Protein AF-A0A7J4UQH9-F1 (afdb_monomer)

Structure (mmCIF, N/CA/C/O backbone):
data_AF-A0A7J4UQH9-F1
#
_entry.id   AF-A0A7J4UQH9-F1
#
loop_
_atom_site.group_PDB
_atom_site.id
_atom_site.type_symbol
_atom_site.label_atom_id
_atom_site.label_alt_id
_atom_site.label_comp_id
_atom_site.label_asym_id
_atom_site.label_entity_id
_atom_site.label_seq_id
_atom_site.pdbx_PDB_ins_code
_atom_site.Cartn_x
_atom_site.Cartn_y
_atom_site.Cartn_z
_atom_site.occupancy
_atom_site.B_iso_or_equiv
_atom_site.auth_seq_id
_atom_site.auth_comp_id
_atom_site.auth_asym_id
_atom_site.auth_atom_id
_atom_site.pdbx_PDB_model_num
ATOM 1 N N . MET A 1 1 ? -22.138 -9.527 9.916 1.00 50.59 1 MET A N 1
ATOM 2 C CA . MET A 1 1 ? -21.261 -8.948 8.883 1.00 50.59 1 MET A CA 1
ATOM 3 C C . MET A 1 1 ? -22.116 -7.911 8.205 1.00 50.59 1 MET A C 1
ATOM 5 O O . MET A 1 1 ? -23.269 -8.243 7.940 1.00 50.59 1 MET A O 1
ATOM 9 N N . ASP A 1 2 ? -21.635 -6.679 8.068 1.00 55.44 2 ASP A N 1
ATOM 10 C CA . ASP A 1 2 ? -22.446 -5.662 7.405 1.00 55.44 2 ASP A CA 1
ATOM 11 C C . ASP A 1 2 ? -22.777 -6.094 5.963 1.00 55.44 2 ASP A C 1
ATOM 13 O O . ASP A 1 2 ? -22.012 -6.825 5.329 1.00 55.44 2 ASP A O 1
ATOM 17 N N . SER A 1 3 ? -23.942 -5.670 5.477 1.00 58.91 3 SER A N 1
ATOM 18 C CA . SER A 1 3 ? -24.471 -6.008 4.152 1.00 58.91 3 SER A CA 1
ATOM 19 C C . SER A 1 3 ? -23.557 -5.585 2.995 1.00 58.91 3 SER A C 1
ATOM 21 O O . SER A 1 3 ? -23.641 -6.176 1.922 1.00 58.91 3 SER A O 1
ATOM 23 N N . THR A 1 4 ? -22.648 -4.628 3.221 1.00 63.75 4 THR A N 1
ATOM 24 C CA . THR A 1 4 ? -21.636 -4.194 2.241 1.00 63.75 4 THR A CA 1
ATOM 25 C C . THR A 1 4 ? -20.365 -5.047 2.223 1.00 63.75 4 THR A C 1
ATOM 27 O O . THR A 1 4 ? -19.509 -4.848 1.369 1.00 63.75 4 THR A O 1
ATOM 30 N N . GLY A 1 5 ? -20.185 -5.974 3.172 1.00 63.34 5 GLY A N 1
ATOM 31 C CA . GLY A 1 5 ? -18.951 -6.762 3.286 1.00 63.34 5 GLY A CA 1
ATOM 32 C C . GLY A 1 5 ? -17.730 -5.969 3.776 1.00 63.34 5 GLY A C 1
ATOM 33 O O . GLY A 1 5 ? -16.635 -6.523 3.858 1.00 63.34 5 GLY A O 1
ATOM 34 N N . SER A 1 6 ? -17.896 -4.694 4.149 1.00 67.88 6 SER A N 1
ATOM 35 C CA . SER A 1 6 ? -16.808 -3.853 4.653 1.00 67.88 6 SER A CA 1
ATOM 36 C C . SER A 1 6 ? -16.345 -4.288 6.050 1.00 67.88 6 SER A C 1
ATOM 38 O O . SER A 1 6 ? -17.115 -4.305 7.022 1.00 67.88 6 SER A O 1
ATOM 40 N N . LEU A 1 7 ? -15.051 -4.613 6.162 1.00 73.50 7 LEU A N 1
ATOM 41 C CA . LEU A 1 7 ? -14.397 -4.956 7.428 1.00 73.50 7 LEU A CA 1
ATOM 42 C C . LEU A 1 7 ? -14.420 -3.777 8.410 1.00 73.50 7 LEU A C 1
ATOM 44 O O . LEU A 1 7 ? -14.687 -3.976 9.596 1.00 73.50 7 LEU A O 1
ATOM 48 N N . LEU A 1 8 ? -14.176 -2.557 7.922 1.00 77.44 8 LEU A N 1
ATOM 49 C CA . LEU A 1 8 ? -14.155 -1.346 8.747 1.00 77.44 8 LEU A CA 1
ATOM 50 C C . LEU A 1 8 ? -15.520 -1.079 9.361 1.00 77.44 8 LEU A C 1
ATOM 52 O O . LEU A 1 8 ? -15.616 -0.923 10.574 1.00 77.44 8 LEU A O 1
ATOM 56 N N . LEU A 1 9 ? -16.575 -1.101 8.544 1.00 77.50 9 LEU A N 1
ATOM 57 C CA . LEU A 1 9 ? -17.929 -0.835 9.017 1.00 77.50 9 LEU A CA 1
ATOM 58 C C . LEU A 1 9 ? -18.380 -1.905 10.017 1.00 77.50 9 LEU A C 1
ATOM 60 O O . LEU A 1 9 ? -18.840 -1.580 11.105 1.00 77.50 9 LEU A O 1
ATOM 64 N N . THR A 1 10 ? -18.101 -3.180 9.724 1.00 81.50 10 THR A N 1
ATOM 65 C CA . THR A 1 10 ? -18.382 -4.278 10.664 1.00 81.50 10 THR A CA 1
ATOM 66 C C . THR A 1 10 ? -17.628 -4.111 11.992 1.00 81.50 10 THR A C 1
ATOM 68 O O . THR A 1 10 ? -18.145 -4.469 13.052 1.00 81.50 10 THR A O 1
ATOM 71 N N . THR A 1 11 ? -16.398 -3.594 11.956 1.00 81.31 11 THR A N 1
ATOM 72 C CA . THR A 1 11 ? -15.586 -3.362 13.160 1.00 81.31 11 THR A CA 1
ATOM 73 C C . THR A 1 11 ? -16.120 -2.181 13.966 1.00 81.31 11 THR A C 1
ATOM 75 O O . THR A 1 11 ? -16.271 -2.296 15.181 1.00 81.31 11 THR A O 1
ATOM 78 N N . VAL A 1 12 ? -16.475 -1.083 13.297 1.00 83.81 12 VAL A N 1
ATOM 79 C CA . VAL A 1 12 ? -17.087 0.095 13.925 1.00 83.81 12 VAL A CA 1
ATOM 80 C C . VAL A 1 12 ? -18.425 -0.270 14.571 1.00 83.81 12 VAL A C 1
ATOM 82 O O . VAL A 1 12 ? -18.633 0.052 15.738 1.00 83.81 12 VAL A O 1
ATOM 85 N N . ASP A 1 13 ? -19.285 -1.022 13.882 1.00 81.19 13 ASP A N 1
ATOM 86 C CA . ASP A 1 13 ? -20.578 -1.464 14.419 1.00 81.19 13 ASP A CA 1
ATOM 87 C C . ASP A 1 13 ? -20.417 -2.369 15.646 1.00 81.19 13 ASP A C 1
ATOM 89 O O . ASP A 1 13 ? -21.174 -2.266 16.615 1.00 81.19 13 ASP A O 1
ATOM 93 N N . ARG A 1 14 ? -19.398 -3.238 15.656 1.00 82.19 14 ARG A N 1
ATOM 94 C CA . ARG A 1 14 ? -19.064 -4.046 16.838 1.00 82.19 14 ARG A CA 1
ATOM 95 C C . ARG A 1 14 ? -18.610 -3.182 18.004 1.00 82.19 14 ARG A C 1
ATOM 97 O O . ARG A 1 14 ? -19.065 -3.406 19.120 1.00 82.19 14 ARG A O 1
ATOM 104 N N . ILE A 1 15 ? -17.731 -2.212 17.760 1.00 83.00 15 ILE A N 1
ATOM 105 C CA . ILE A 1 15 ? -17.250 -1.293 18.798 1.00 83.00 15 ILE A CA 1
ATOM 106 C C . ILE A 1 15 ? -18.422 -0.488 19.373 1.00 83.00 15 ILE A C 1
ATOM 108 O O . ILE A 1 15 ? -18.552 -0.403 20.593 1.00 83.00 15 ILE A O 1
ATOM 112 N N . ARG A 1 16 ? -19.324 0.006 18.519 1.00 80.00 16 ARG A N 1
ATOM 113 C CA . ARG A 1 16 ? -20.565 0.676 18.932 1.00 80.00 16 ARG A CA 1
ATOM 114 C C . ARG A 1 16 ? -21.469 -0.226 19.756 1.00 80.00 16 ARG A C 1
ATOM 116 O O . ARG A 1 16 ? -21.900 0.175 20.822 1.00 80.00 16 ARG A O 1
ATOM 123 N N . THR A 1 17 ? -21.662 -1.479 19.351 1.00 81.50 17 THR A N 1
ATOM 124 C CA . THR A 1 17 ? -22.467 -2.442 20.125 1.00 81.50 17 THR A CA 1
ATOM 125 C C . THR A 1 17 ? -21.938 -2.647 21.554 1.00 81.50 17 THR A C 1
ATOM 127 O O . THR A 1 17 ? -22.716 -2.934 22.458 1.00 81.50 17 THR A O 1
ATOM 130 N N . TYR A 1 18 ? -20.625 -2.514 21.776 1.00 81.50 18 TYR A N 1
ATOM 131 C CA . TYR A 1 18 ? -20.030 -2.629 23.111 1.00 81.50 18 TYR A CA 1
ATOM 132 C C . TYR A 1 18 ? -20.002 -1.317 23.906 1.00 81.50 18 TYR A C 1
ATOM 134 O O . TYR A 1 18 ? -19.985 -1.368 25.135 1.00 81.50 18 TYR A O 1
ATOM 142 N N . LEU A 1 19 ? -19.934 -0.167 23.231 1.00 77.31 19 LEU A N 1
ATOM 143 C CA . LEU A 1 19 ? -19.817 1.151 23.865 1.00 77.31 19 LEU A CA 1
ATOM 144 C C . LEU A 1 19 ? -21.166 1.838 24.088 1.00 77.31 19 LEU A C 1
ATOM 146 O O . LEU A 1 19 ? -21.306 2.571 25.067 1.00 77.31 19 LEU A O 1
ATOM 150 N N . ASP A 1 20 ? -22.124 1.619 23.191 1.00 75.44 20 ASP A N 1
ATOM 151 C CA . ASP A 1 20 ? -23.404 2.311 23.195 1.00 75.44 20 ASP A CA 1
ATOM 152 C C . ASP A 1 20 ? -24.399 1.557 24.087 1.00 75.44 20 ASP A C 1
ATOM 154 O O . ASP A 1 20 ? -24.783 0.412 23.838 1.00 75.44 20 ASP A O 1
ATOM 158 N N . ASP A 1 21 ? -24.825 2.227 25.155 1.00 72.06 21 ASP A N 1
ATOM 159 C CA . ASP A 1 21 ? -25.984 1.813 25.936 1.00 72.06 21 ASP A CA 1
ATOM 160 C C . ASP A 1 21 ? -27.250 2.193 25.158 1.00 72.06 21 ASP A C 1
ATOM 162 O O . ASP A 1 21 ? -27.378 3.318 24.682 1.00 72.06 21 ASP A O 1
ATOM 166 N N . SER A 1 22 ? -28.219 1.278 25.084 1.00 65.31 22 SER A N 1
ATOM 167 C CA . SER A 1 22 ? -29.526 1.479 24.433 1.00 65.31 22 SER A CA 1
ATOM 168 C C . SER A 1 22 ? -30.296 2.741 24.862 1.00 65.31 22 SER A C 1
ATOM 170 O O . SER A 1 22 ? -31.260 3.122 24.199 1.00 65.31 22 SER A O 1
ATOM 172 N N . SER A 1 23 ? -29.911 3.360 25.980 1.00 60.56 23 SER A N 1
ATOM 173 C CA . SER A 1 23 ? -30.546 4.546 26.559 1.00 60.56 23 SER A CA 1
ATOM 174 C C . SER A 1 23 ? -29.822 5.873 26.292 1.00 60.56 23 SER A C 1
ATOM 176 O O . SER A 1 23 ? -30.373 6.925 26.625 1.00 60.56 23 SER A O 1
ATOM 178 N N . LEU A 1 24 ? -28.617 5.856 25.710 1.00 66.25 24 LEU A N 1
ATOM 179 C CA . LEU A 1 24 ? -27.793 7.046 25.482 1.00 66.25 24 LEU A CA 1
ATOM 180 C C . LEU A 1 24 ? -27.444 7.216 24.004 1.00 66.25 24 LEU A C 1
ATOM 182 O O . LEU A 1 24 ? -27.261 6.250 23.272 1.00 66.25 24 LEU A O 1
ATOM 186 N N . ASP A 1 25 ? -27.343 8.476 23.586 1.00 68.75 25 ASP A N 1
ATOM 187 C CA . ASP A 1 25 ? -26.876 8.821 22.247 1.00 68.75 25 ASP A CA 1
ATOM 188 C C . ASP A 1 25 ? -25.380 8.493 22.104 1.00 68.75 25 ASP A C 1
ATOM 190 O O . ASP A 1 25 ? -24.628 8.562 23.086 1.00 68.75 25 ASP A O 1
ATOM 194 N N . ALA A 1 26 ? -24.954 8.124 20.894 1.00 70.69 26 ALA A N 1
ATOM 195 C CA . ALA A 1 26 ? -23.606 7.613 20.649 1.00 70.69 26 ALA A CA 1
ATOM 196 C C . ALA A 1 26 ? -22.541 8.629 21.094 1.00 70.69 26 ALA A C 1
ATOM 198 O O . ALA A 1 26 ? -22.499 9.769 20.631 1.00 70.69 26 ALA A O 1
ATOM 199 N N . LYS A 1 27 ? -21.656 8.212 22.006 1.00 73.06 27 LYS A N 1
ATOM 200 C CA . LYS A 1 27 ? -20.686 9.120 22.645 1.00 73.06 27 LYS A CA 1
ATOM 201 C C . LYS A 1 27 ? -19.538 9.534 21.715 1.00 73.06 27 LYS A C 1
ATOM 203 O O . LYS A 1 27 ? -18.902 10.560 21.957 1.00 73.06 27 LYS A O 1
ATOM 208 N N . TYR A 1 28 ? -19.242 8.725 20.699 1.00 79.81 28 TYR A N 1
ATOM 209 C CA . TYR A 1 28 ? -18.102 8.912 19.804 1.00 79.81 28 TYR A CA 1
ATOM 210 C C . TYR A 1 28 ? -18.519 8.822 18.335 1.00 79.81 28 TYR A C 1
ATOM 212 O O . TYR A 1 28 ? -19.230 7.903 17.921 1.00 79.81 28 TYR A O 1
ATOM 220 N N . ASP A 1 29 ? -18.003 9.751 17.535 1.00 83.50 29 ASP A N 1
ATOM 221 C CA . ASP A 1 29 ? -18.149 9.715 16.085 1.00 83.50 29 ASP A CA 1
ATOM 222 C C . ASP A 1 29 ? -17.334 8.570 15.470 1.00 83.50 29 ASP A C 1
ATOM 224 O O . ASP A 1 29 ? -16.292 8.162 15.988 1.00 83.50 29 ASP A O 1
ATOM 228 N N . ASN A 1 30 ? -17.779 8.077 14.312 1.00 79.81 30 ASN A N 1
ATOM 229 C CA . ASN A 1 30 ? -17.080 7.011 13.587 1.00 79.81 30 ASN A CA 1
ATOM 230 C C . ASN A 1 30 ? -15.644 7.398 13.222 1.00 79.81 30 ASN A C 1
ATOM 232 O O . ASN A 1 30 ? -14.744 6.572 13.338 1.00 79.81 30 ASN A O 1
ATOM 236 N N . ASP A 1 31 ? -15.423 8.655 12.831 1.00 79.88 31 ASP A N 1
ATOM 237 C CA . ASP A 1 31 ? -14.089 9.166 12.495 1.00 79.88 31 ASP A CA 1
ATOM 238 C C . ASP A 1 31 ? -13.149 9.133 13.710 1.00 79.88 31 ASP A C 1
ATOM 240 O O . ASP A 1 31 ? -11.979 8.773 13.593 1.00 79.88 31 ASP A O 1
ATOM 244 N N . PHE A 1 32 ? -13.677 9.407 14.908 1.00 83.44 32 PHE A N 1
ATOM 245 C CA . PHE A 1 32 ? -12.910 9.301 16.145 1.00 83.44 32 PHE A CA 1
ATOM 246 C C . PHE A 1 32 ? -12.520 7.848 16.443 1.00 83.44 32 PHE A C 1
ATOM 248 O O . PHE A 1 32 ? -11.364 7.577 16.761 1.00 83.44 32 PHE A O 1
ATOM 255 N N . ILE A 1 33 ? -13.461 6.907 16.309 1.00 83.56 33 ILE A N 1
ATOM 256 C CA . ILE A 1 33 ? -13.204 5.477 16.545 1.00 83.56 33 ILE A CA 1
ATOM 257 C C . ILE A 1 33 ? -12.138 4.951 15.577 1.00 83.56 33 ILE A C 1
ATOM 259 O O . ILE A 1 33 ? -11.225 4.239 15.997 1.00 83.56 33 ILE A O 1
ATOM 263 N N . VAL A 1 34 ? -12.221 5.316 14.297 1.00 84.44 34 VAL A N 1
ATOM 264 C CA . VAL A 1 34 ? -11.247 4.875 13.292 1.00 84.44 34 VAL A CA 1
ATOM 265 C C . VAL A 1 34 ? -9.860 5.433 13.611 1.00 84.44 34 VAL A C 1
ATOM 267 O O . VAL A 1 34 ? -8.939 4.648 13.824 1.00 84.44 34 VAL A O 1
ATOM 270 N N . ARG A 1 35 ? -9.727 6.756 13.758 1.00 82.00 35 ARG A N 1
ATOM 271 C CA . ARG A 1 35 ? -8.420 7.415 13.920 1.00 82.00 35 ARG A CA 1
ATOM 272 C C . ARG A 1 35 ? -7.736 7.155 15.256 1.00 82.00 35 ARG A C 1
ATOM 274 O O . ARG A 1 35 ? -6.515 7.116 15.329 1.00 82.00 35 ARG A O 1
ATOM 281 N N . GLN A 1 36 ? -8.503 7.047 16.341 1.00 85.56 36 GLN A N 1
ATOM 282 C CA . GLN A 1 36 ? -7.933 6.980 17.694 1.00 85.56 36 GLN A CA 1
ATOM 283 C C . GLN A 1 36 ? -7.868 5.564 18.263 1.00 85.56 36 GLN A C 1
ATOM 285 O O . GLN A 1 36 ? -7.135 5.344 19.223 1.00 85.56 36 GLN A O 1
ATOM 290 N N . ILE A 1 37 ? -8.632 4.614 17.714 1.00 85.06 37 ILE A N 1
ATOM 291 C CA . ILE A 1 37 ? -8.692 3.243 18.239 1.00 85.06 37 ILE A CA 1
ATOM 292 C C . ILE A 1 37 ? -8.233 2.243 17.180 1.00 85.06 37 ILE A C 1
ATOM 294 O O . ILE A 1 37 ? -7.322 1.463 17.436 1.00 85.06 37 ILE A O 1
ATOM 298 N N . ILE A 1 38 ? -8.844 2.247 15.994 1.00 85.31 38 ILE A N 1
ATOM 299 C CA . ILE A 1 38 ?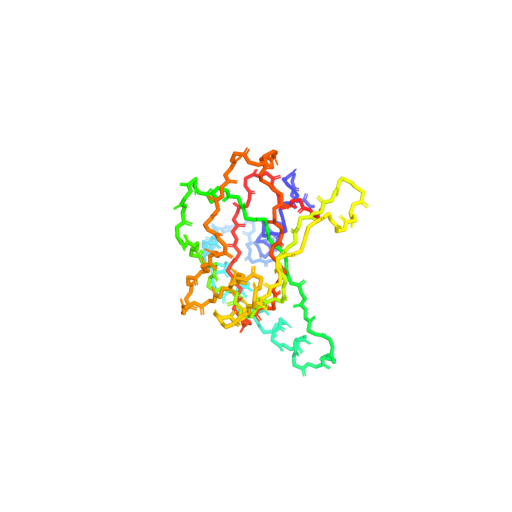 -8.601 1.194 14.997 1.00 85.31 38 ILE A CA 1
ATOM 300 C C . ILE A 1 38 ? -7.236 1.365 14.322 1.00 85.31 38 ILE A C 1
ATOM 302 O O . ILE A 1 38 ? -6.454 0.417 14.297 1.00 85.31 38 ILE A O 1
ATOM 306 N N . GLU A 1 39 ? -6.937 2.552 13.792 1.00 86.06 39 GLU A N 1
ATOM 307 C CA . GLU A 1 39 ? -5.673 2.846 13.104 1.00 86.06 39 GLU A CA 1
ATOM 308 C C . GLU A 1 39 ? -4.423 2.534 13.951 1.00 86.06 39 GLU A C 1
ATOM 310 O O . GLU A 1 39 ? -3.586 1.760 13.478 1.00 86.06 39 GLU A O 1
ATOM 315 N N . PRO A 1 40 ? -4.284 3.017 15.206 1.00 86.69 40 PRO A N 1
ATOM 316 C CA . PRO A 1 40 ? -3.079 2.758 15.996 1.00 86.69 40 PRO A CA 1
ATOM 317 C C . PRO A 1 40 ? -2.910 1.283 16.385 1.00 86.69 40 PRO A C 1
ATOM 319 O O . PRO A 1 40 ? -1.786 0.777 16.415 1.00 86.69 40 PRO A O 1
ATOM 322 N N . GLU A 1 41 ? -4.002 0.562 16.654 1.00 87.19 41 GLU A N 1
ATOM 323 C CA . GLU A 1 41 ? -3.924 -0.867 16.981 1.00 87.19 41 GLU A CA 1
ATOM 324 C C . GLU A 1 41 ? -3.571 -1.709 15.750 1.00 87.19 41 GLU A C 1
ATOM 326 O O . GLU A 1 41 ? -2.754 -2.629 15.834 1.00 87.19 41 GLU A O 1
ATOM 331 N N . MET A 1 42 ? -4.114 -1.366 14.579 1.00 85.12 42 MET A N 1
ATOM 332 C CA . MET A 1 42 ? -3.741 -2.014 13.320 1.00 85.12 42 MET A CA 1
ATOM 333 C C . MET A 1 42 ? -2.279 -1.742 12.958 1.00 85.12 42 MET A C 1
ATOM 335 O O . MET A 1 42 ? -1.563 -2.674 12.584 1.00 85.12 42 MET A O 1
ATOM 339 N N . ALA A 1 43 ? -1.811 -0.507 13.145 1.00 85.00 43 ALA A N 1
ATOM 340 C CA . ALA A 1 43 ? -0.411 -0.138 12.964 1.00 85.00 43 ALA A CA 1
ATOM 341 C C . ALA A 1 43 ? 0.522 -0.969 13.862 1.00 85.00 43 ALA A C 1
ATOM 343 O O . ALA A 1 43 ? 1.538 -1.503 13.406 1.00 85.00 43 ALA A O 1
ATOM 344 N N . ASN A 1 44 ? 0.144 -1.163 15.129 1.00 87.00 44 ASN A N 1
ATOM 345 C CA . ASN A 1 44 ? 0.879 -2.013 16.064 1.00 87.00 44 ASN A CA 1
ATOM 346 C C . ASN A 1 44 ? 0.916 -3.478 15.595 1.00 87.00 44 ASN A C 1
ATOM 348 O O . ASN A 1 44 ? 1.986 -4.084 15.539 1.00 87.00 44 ASN A O 1
ATOM 352 N N . VAL A 1 45 ? -0.224 -4.044 15.185 1.00 85.75 45 VAL A N 1
ATOM 353 C CA . VAL A 1 45 ? -0.294 -5.426 14.680 1.00 85.75 45 VAL A CA 1
ATOM 354 C C . VAL A 1 45 ? 0.589 -5.618 13.446 1.00 85.75 45 VAL A C 1
ATOM 356 O O . VAL A 1 45 ? 1.376 -6.565 13.411 1.00 85.75 45 VAL A O 1
ATOM 359 N N . ILE A 1 46 ? 0.510 -4.720 12.461 1.00 84.19 46 ILE A N 1
ATOM 360 C CA . ILE A 1 46 ? 1.324 -4.785 11.237 1.00 84.19 46 ILE A CA 1
ATOM 361 C C . ILE A 1 46 ? 2.811 -4.683 11.582 1.00 84.19 46 ILE A C 1
ATOM 363 O O . ILE A 1 46 ? 3.614 -5.494 11.123 1.00 84.19 46 ILE A O 1
ATOM 367 N N . THR A 1 47 ? 3.174 -3.745 12.455 1.00 84.06 47 THR A N 1
ATOM 368 C CA . THR A 1 47 ? 4.559 -3.555 12.901 1.00 84.06 47 THR A CA 1
ATOM 369 C C . THR A 1 4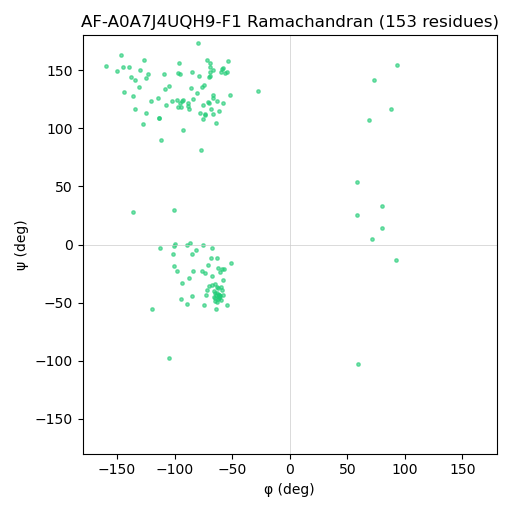7 ? 5.095 -4.795 13.616 1.00 84.06 47 THR A C 1
ATOM 371 O O . THR A 1 47 ? 6.218 -5.234 13.370 1.00 84.06 47 THR A O 1
ATOM 374 N N . 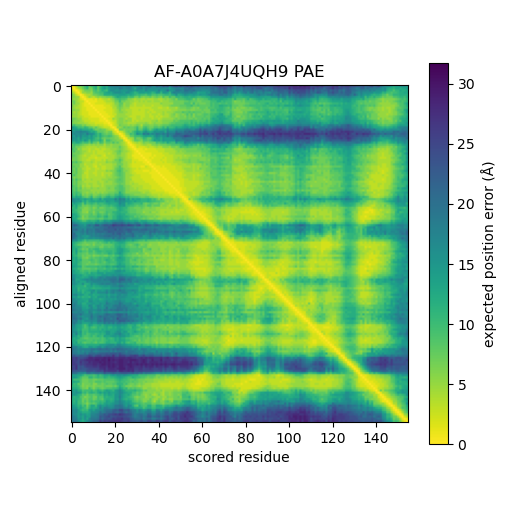VAL A 1 48 ? 4.296 -5.410 14.491 1.00 86.25 48 VAL A N 1
ATOM 375 C CA . VAL A 1 48 ? 4.677 -6.640 15.194 1.00 86.25 48 VAL A CA 1
ATOM 376 C C . VAL A 1 48 ? 4.822 -7.809 14.223 1.00 86.25 48 VAL A C 1
ATOM 378 O O . VAL A 1 48 ? 5.750 -8.603 14.376 1.00 86.25 48 VAL A O 1
ATOM 381 N N . LEU A 1 49 ? 3.939 -7.926 13.230 1.00 84.44 49 LEU A N 1
ATOM 382 C CA . LEU A 1 49 ? 4.019 -8.977 12.215 1.00 84.44 49 LEU A CA 1
ATOM 383 C C . LEU A 1 49 ? 5.277 -8.833 11.359 1.00 84.44 49 LEU A C 1
ATOM 385 O O . LEU A 1 49 ? 6.018 -9.807 11.229 1.00 84.44 49 LEU A O 1
ATOM 389 N N . ASN A 1 50 ? 5.550 -7.626 10.862 1.00 81.75 50 ASN A N 1
ATOM 390 C CA . ASN A 1 50 ? 6.716 -7.345 10.026 1.00 81.75 50 ASN A CA 1
ATOM 391 C C . ASN A 1 50 ? 8.039 -7.535 10.781 1.00 81.75 50 ASN A C 1
ATOM 393 O O . ASN A 1 50 ? 9.009 -7.992 10.193 1.00 81.75 50 ASN A O 1
ATOM 397 N N . ASN A 1 51 ? 8.079 -7.245 12.086 1.00 83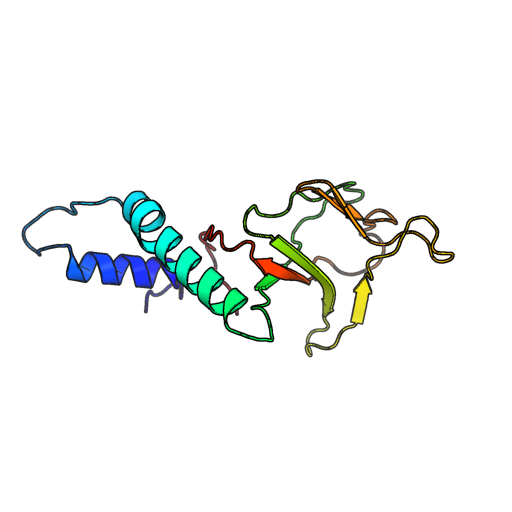.56 51 ASN A N 1
ATOM 398 C CA . ASN A 1 51 ? 9.301 -7.394 12.884 1.00 83.56 51 ASN A CA 1
ATOM 399 C C . ASN A 1 51 ? 9.541 -8.813 13.421 1.00 83.56 51 ASN A C 1
ATOM 401 O O . ASN A 1 51 ? 10.666 -9.137 13.798 1.00 83.56 51 ASN A O 1
ATOM 405 N N . ARG A 1 52 ? 8.498 -9.646 13.555 1.00 83.75 52 ARG A N 1
ATOM 406 C CA . ARG A 1 52 ? 8.624 -10.992 14.150 1.00 83.75 52 ARG A CA 1
ATOM 407 C C . ARG A 1 52 ? 8.751 -12.113 13.131 1.00 83.75 52 ARG A C 1
ATOM 409 O O . ARG A 1 52 ? 9.193 -13.196 13.511 1.00 83.75 52 ARG A O 1
ATOM 416 N N . ARG A 1 53 ? 8.297 -11.908 11.898 1.00 76.50 53 ARG A N 1
ATOM 417 C CA . ARG A 1 53 ? 8.379 -12.922 10.846 1.00 76.50 53 ARG A CA 1
ATOM 418 C C . ARG A 1 53 ? 9.625 -12.710 9.998 1.00 76.50 53 ARG A C 1
ATOM 420 O O . ARG A 1 53 ? 10.043 -11.584 9.776 1.00 76.50 53 ARG A O 1
ATOM 427 N N . GLU A 1 54 ? 10.189 -13.815 9.519 1.00 81.00 54 GLU A N 1
ATOM 428 C CA . GLU A 1 54 ? 11.261 -13.789 8.514 1.00 81.00 54 GLU A CA 1
ATOM 429 C C . GLU A 1 54 ? 10.741 -13.276 7.162 1.00 81.00 54 GLU A C 1
ATOM 431 O O . GLU A 1 54 ? 11.488 -12.677 6.394 1.00 81.00 54 GLU A O 1
ATOM 436 N N . GLU A 1 55 ? 9.443 -13.463 6.906 1.00 83.19 55 GLU A N 1
ATOM 437 C CA . GLU A 1 55 ? 8.749 -12.988 5.713 1.00 83.19 55 GLU A CA 1
ATOM 438 C C . GLU A 1 55 ? 7.827 -11.809 6.074 1.00 83.19 55 GLU A C 1
ATOM 440 O O . GLU A 1 55 ? 6.919 -11.978 6.903 1.00 83.19 55 GLU A O 1
ATOM 445 N N . PRO A 1 56 ? 8.038 -10.618 5.481 1.00 81.88 56 PRO A N 1
ATOM 446 C CA . PRO A 1 56 ? 7.202 -9.452 5.739 1.00 81.88 56 PRO A CA 1
ATOM 447 C C . PRO A 1 56 ? 5.801 -9.631 5.147 1.00 81.88 56 PRO A C 1
ATOM 449 O O . PRO A 1 56 ? 5.592 -10.381 4.191 1.00 81.88 56 PRO A O 1
ATOM 452 N N . VAL A 1 57 ? 4.824 -8.909 5.699 1.00 82.94 57 VAL A N 1
ATOM 453 C CA . VAL A 1 57 ? 3.474 -8.875 5.129 1.00 82.94 57 VAL A CA 1
ATOM 454 C C . VAL A 1 57 ? 3.513 -8.088 3.822 1.00 82.94 57 VAL A C 1
ATOM 456 O O . VAL A 1 57 ? 3.908 -6.924 3.809 1.00 82.94 57 VAL A O 1
ATOM 459 N N . ILE A 1 58 ? 3.082 -8.726 2.734 1.00 86.12 58 ILE A N 1
ATOM 460 C CA . ILE A 1 58 ? 2.932 -8.086 1.427 1.00 86.12 58 ILE A CA 1
ATOM 461 C C . ILE A 1 58 ? 1.471 -7.679 1.266 1.00 86.12 58 ILE A C 1
ATOM 463 O O . ILE A 1 58 ? 0.571 -8.521 1.271 1.00 86.12 58 ILE A O 1
ATOM 467 N N . CYS A 1 59 ? 1.251 -6.378 1.134 1.00 85.12 59 CYS A N 1
ATOM 468 C CA . CYS A 1 59 ? -0.019 -5.794 0.747 1.00 85.12 59 CYS A CA 1
ATOM 469 C C . CYS A 1 59 ? -0.018 -5.524 -0.755 1.00 85.12 59 CYS A C 1
ATOM 471 O O . CYS A 1 59 ? 1.035 -5.392 -1.383 1.00 85.12 59 CYS A O 1
ATOM 473 N N . LYS A 1 60 ? -1.217 -5.461 -1.324 1.00 84.62 60 LYS A N 1
ATOM 474 C CA . LYS A 1 60 ? -1.407 -5.289 -2.754 1.00 84.62 60 LYS A CA 1
ATOM 475 C C . LYS A 1 60 ? -2.469 -4.238 -3.014 1.00 84.62 60 LYS A C 1
ATOM 477 O O . LYS A 1 60 ? -3.445 -4.162 -2.268 1.00 84.62 60 LYS A O 1
ATOM 482 N N . PHE A 1 61 ? -2.257 -3.424 -4.036 1.00 80.38 61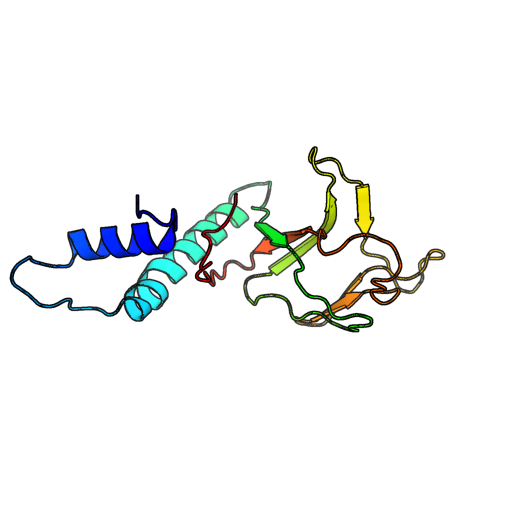 PHE A N 1
ATOM 483 C CA . PHE A 1 61 ? -3.279 -2.524 -4.551 1.00 80.38 61 PHE A CA 1
ATOM 484 C C . PHE A 1 61 ? -3.140 -2.394 -6.064 1.00 80.38 61 PHE A C 1
ATOM 486 O O . PHE A 1 61 ? -2.043 -2.551 -6.607 1.00 80.38 61 PHE A O 1
ATOM 493 N N . ASN A 1 62 ? -4.254 -2.096 -6.721 1.00 78.50 62 ASN A N 1
ATOM 494 C CA . ASN A 1 62 ? -4.289 -1.880 -8.159 1.00 78.50 62 ASN A CA 1
ATOM 495 C C . ASN A 1 62 ? -3.945 -0.424 -8.473 1.00 78.50 62 ASN A C 1
ATOM 497 O O . ASN A 1 62 ? -4.448 0.501 -7.828 1.00 78.50 62 ASN A O 1
ATOM 501 N N . LEU A 1 63 ? -3.080 -0.221 -9.464 1.00 74.44 63 LEU A N 1
ATOM 502 C CA . LEU A 1 63 ? -2.822 1.090 -10.048 1.00 74.44 63 LEU A CA 1
ATOM 503 C C . LEU A 1 63 ? -3.977 1.462 -10.979 1.00 74.44 63 LEU A C 1
ATOM 505 O O . LEU A 1 63 ? -3.892 1.313 -12.198 1.00 74.44 63 LEU A O 1
ATOM 509 N N . ASP A 1 64 ? -5.058 1.960 -10.389 1.00 65.50 64 ASP A N 1
ATOM 510 C CA . ASP A 1 64 ? -6.196 2.478 -11.141 1.00 65.50 64 ASP A CA 1
ATOM 511 C C . ASP A 1 64 ? -5.929 3.937 -11.551 1.00 65.50 64 ASP A C 1
ATOM 513 O O . ASP A 1 64 ? -5.659 4.797 -10.709 1.00 65.50 64 ASP A O 1
ATOM 517 N N . GLY A 1 65 ? -6.030 4.237 -12.850 1.00 54.06 65 GLY A N 1
ATOM 518 C CA . GLY A 1 65 ? -6.088 5.618 -13.344 1.00 54.06 65 GLY A CA 1
ATOM 519 C C . GLY A 1 65 ? -4.756 6.368 -13.450 1.00 54.06 65 GLY A C 1
ATOM 520 O O . GLY A 1 65 ? -4.740 7.590 -13.281 1.00 54.06 65 GLY A O 1
ATOM 521 N N . VAL A 1 66 ? -3.646 5.685 -13.758 1.00 58.00 66 VAL A N 1
ATOM 522 C CA . VAL A 1 66 ? -2.444 6.373 -14.264 1.00 58.00 66 VAL A CA 1
ATOM 523 C C . VAL A 1 66 ? -2.816 6.990 -15.612 1.00 58.00 66 VAL A C 1
ATOM 525 O O . VAL A 1 66 ? -2.990 6.273 -16.591 1.00 58.00 66 VAL A O 1
ATOM 528 N N . ALA A 1 67 ? -3.015 8.310 -15.645 1.00 56.44 67 ALA A N 1
ATOM 529 C CA . ALA A 1 67 ? -3.355 9.015 -16.876 1.00 56.44 67 ALA A CA 1
ATOM 530 C C . ALA A 1 67 ? -2.288 8.761 -17.954 1.00 56.44 67 ALA A C 1
ATOM 532 O O . ALA A 1 67 ? -1.105 8.630 -17.635 1.00 56.44 67 ALA A O 1
ATOM 533 N N . ASP A 1 68 ? -2.702 8.723 -19.220 1.00 59.62 68 ASP A N 1
ATOM 534 C CA . ASP A 1 68 ? -1.789 8.553 -20.352 1.00 59.62 68 ASP A CA 1
ATOM 535 C C . ASP A 1 68 ? -0.631 9.572 -20.285 1.00 59.62 68 ASP A C 1
ATOM 537 O O . ASP A 1 68 ? -0.856 10.773 -20.095 1.00 59.62 68 ASP A O 1
ATOM 541 N N . ASN A 1 69 ? 0.615 9.093 -20.397 1.00 60.06 69 ASN A N 1
ATOM 542 C CA . ASN A 1 69 ? 1.850 9.861 -20.172 1.00 60.06 69 ASN A CA 1
ATOM 543 C C . ASN A 1 69 ? 2.020 10.505 -18.778 1.00 60.06 69 ASN A C 1
ATOM 545 O O . ASN A 1 69 ? 2.755 11.488 -18.643 1.00 60.06 69 ASN A O 1
ATOM 549 N N . ALA A 1 70 ? 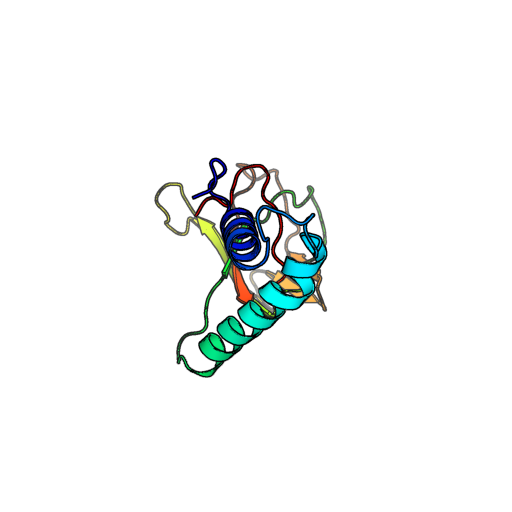1.394 9.983 -17.721 1.00 66.44 70 ALA A N 1
ATOM 550 C CA . ALA A 1 70 ? 1.709 10.431 -16.367 1.00 66.44 70 ALA A CA 1
ATOM 551 C C . ALA A 1 70 ? 3.171 10.096 -16.017 1.00 66.44 70 ALA A C 1
ATOM 553 O O . ALA A 1 70 ? 3.604 8.945 -16.064 1.00 66.44 70 ALA A O 1
ATOM 554 N N . GLU A 1 71 ? 3.935 11.127 -15.652 1.00 67.62 71 GLU A N 1
ATOM 555 C CA . GLU A 1 71 ? 5.349 10.995 -15.279 1.00 67.62 71 GLU A CA 1
ATOM 556 C C . GLU A 1 71 ? 5.538 10.419 -13.869 1.00 67.62 71 GLU A C 1
ATOM 558 O O . GLU A 1 71 ? 6.604 9.882 -13.556 1.00 67.62 71 GLU A O 1
ATOM 563 N N . TYR A 1 72 ? 4.522 10.552 -13.013 1.00 77.81 72 TYR A N 1
ATOM 564 C CA . TYR A 1 72 ? 4.556 10.115 -11.624 1.00 77.81 72 TYR A CA 1
ATOM 565 C C . TYR A 1 72 ? 3.172 9.709 -11.108 1.00 77.81 72 TYR A C 1
ATOM 567 O O . TYR A 1 72 ? 2.147 10.257 -11.520 1.00 77.81 72 TYR A O 1
ATOM 575 N N . TYR A 1 73 ? 3.159 8.764 -10.171 1.00 81.88 73 TYR A N 1
ATOM 576 C CA . TYR A 1 73 ? 1.994 8.360 -9.390 1.00 81.88 73 TYR A CA 1
ATOM 577 C C . TYR A 1 73 ? 2.281 8.572 -7.900 1.00 81.88 73 TYR A C 1
ATOM 579 O O . TYR A 1 73 ? 3.253 8.028 -7.377 1.00 81.88 73 TYR A O 1
ATOM 587 N N . GLU A 1 74 ? 1.441 9.344 -7.205 1.00 83.38 74 GLU A N 1
ATOM 588 C CA . GLU A 1 74 ? 1.600 9.558 -5.763 1.00 83.38 74 GLU A CA 1
ATOM 589 C C . GLU A 1 74 ? 1.171 8.293 -5.004 1.00 83.38 74 GLU A C 1
ATOM 591 O O . GLU A 1 74 ? -0.008 7.932 -4.959 1.00 83.38 74 GLU A O 1
ATOM 596 N N . LEU A 1 75 ? 2.131 7.616 -4.376 1.00 83.12 75 LEU A N 1
ATOM 597 C CA . LEU A 1 75 ? 1.863 6.411 -3.597 1.00 83.12 75 LEU A CA 1
ATOM 598 C C . LEU A 1 75 ? 1.034 6.740 -2.354 1.00 83.12 75 LEU A C 1
ATOM 600 O O . LEU A 1 75 ? 1.186 7.815 -1.786 1.00 83.12 75 LEU A O 1
ATOM 604 N N . PRO A 1 76 ? 0.197 5.832 -1.842 1.00 79.56 76 PRO A N 1
ATOM 605 C CA . PRO A 1 76 ? -0.418 5.983 -0.522 1.00 79.56 76 PRO A CA 1
ATOM 606 C C . PRO A 1 76 ? 0.625 6.106 0.617 1.00 79.56 76 PRO A C 1
ATOM 608 O O . PRO A 1 76 ? 1.720 5.551 0.513 1.00 79.56 76 PRO A O 1
ATOM 611 N N . PRO A 1 77 ? 0.325 6.808 1.731 1.00 79.38 77 PRO A N 1
ATOM 612 C CA . PRO A 1 77 ? 1.316 7.093 2.782 1.00 79.38 77 PRO A CA 1
ATOM 613 C C . PRO A 1 77 ? 1.712 5.852 3.600 1.00 79.38 77 PRO A C 1
ATOM 615 O O . PRO A 1 77 ? 2.735 5.837 4.280 1.00 79.38 77 PRO A O 1
ATOM 618 N N . ASN A 1 78 ? 0.903 4.796 3.529 1.00 80.69 78 ASN A N 1
ATOM 619 C CA . ASN A 1 78 ? 1.148 3.511 4.175 1.00 80.69 78 ASN A CA 1
ATOM 620 C C . ASN A 1 78 ? 2.112 2.609 3.383 1.00 80.69 78 ASN A C 1
ATOM 622 O O . ASN A 1 78 ? 2.453 1.529 3.866 1.00 80.69 78 ASN A O 1
ATOM 626 N N . VAL A 1 79 ? 2.553 3.010 2.185 1.00 84.88 79 VAL A N 1
ATOM 627 C CA . VAL A 1 79 ? 3.542 2.264 1.396 1.00 84.88 79 VAL A CA 1
ATOM 628 C C . VAL A 1 79 ? 4.935 2.533 1.966 1.00 84.88 79 VAL A C 1
ATOM 630 O O . VAL A 1 79 ? 5.434 3.651 1.900 1.00 84.88 79 VAL A O 1
ATOM 633 N N . GLY A 1 80 ? 5.567 1.508 2.544 1.00 83.06 80 GLY A N 1
ATOM 634 C CA . GLY A 1 80 ? 6.937 1.607 3.058 1.00 83.06 80 GLY A CA 1
ATOM 635 C C . GLY A 1 80 ? 7.978 1.260 2.001 1.00 83.06 80 GLY A C 1
ATOM 636 O O . GLY A 1 80 ? 8.914 2.017 1.767 1.00 83.06 80 GLY A O 1
ATOM 637 N N . GLN A 1 81 ? 7.806 0.111 1.351 1.00 86.12 81 GLN A N 1
ATOM 638 C CA . GLN A 1 81 ? 8.706 -0.365 0.305 1.00 86.12 81 GLN A CA 1
ATOM 639 C C . GLN A 1 81 ? 7.911 -1.082 -0.782 1.00 86.12 81 GLN A C 1
ATOM 641 O O . GLN A 1 81 ? 7.132 -1.982 -0.480 1.00 86.12 81 GLN A O 1
ATOM 646 N N . ILE A 1 82 ? 8.146 -0.738 -2.047 1.00 88.06 82 ILE A N 1
ATOM 647 C CA . ILE A 1 82 ? 7.609 -1.501 -3.178 1.00 88.06 82 ILE A CA 1
ATOM 648 C C . ILE A 1 82 ? 8.494 -2.725 -3.410 1.00 88.06 82 ILE A C 1
ATOM 650 O O . ILE A 1 82 ? 9.718 -2.623 -3.475 1.00 88.06 82 ILE A O 1
ATOM 654 N N . VAL A 1 83 ? 7.856 -3.886 -3.517 1.00 87.88 83 VAL A N 1
ATOM 655 C CA . VAL A 1 83 ? 8.502 -5.169 -3.801 1.00 87.88 83 VAL A CA 1
ATOM 656 C C . VAL A 1 83 ? 8.471 -5.450 -5.297 1.00 87.88 83 VAL A C 1
ATOM 658 O O . VAL A 1 83 ? 9.484 -5.852 -5.863 1.00 87.88 83 VAL A O 1
ATOM 661 N N . ARG A 1 84 ? 7.309 -5.271 -5.936 1.00 87.56 84 ARG A N 1
ATOM 662 C CA . ARG A 1 84 ? 7.112 -5.623 -7.346 1.00 87.56 84 ARG A CA 1
ATOM 663 C C . ARG A 1 84 ? 5.925 -4.884 -7.953 1.00 87.56 84 ARG A C 1
ATOM 665 O O . ARG A 1 84 ? 4.983 -4.555 -7.236 1.00 87.56 84 ARG A O 1
ATOM 672 N N . ILE A 1 85 ? 5.964 -4.685 -9.267 1.00 86.44 85 ILE A N 1
ATOM 673 C CA . ILE A 1 85 ? 4.854 -4.152 -10.059 1.00 86.44 85 ILE A CA 1
ATOM 674 C C . ILE A 1 85 ? 4.581 -5.154 -11.178 1.00 86.44 85 ILE A C 1
ATOM 676 O O . ILE A 1 85 ? 5.429 -5.358 -12.047 1.00 86.44 85 ILE A O 1
ATOM 680 N N . ILE A 1 86 ? 3.422 -5.809 -11.136 1.00 86.38 86 ILE A N 1
ATOM 681 C CA . ILE A 1 86 ? 3.100 -6.919 -12.040 1.00 86.38 86 ILE A CA 1
ATOM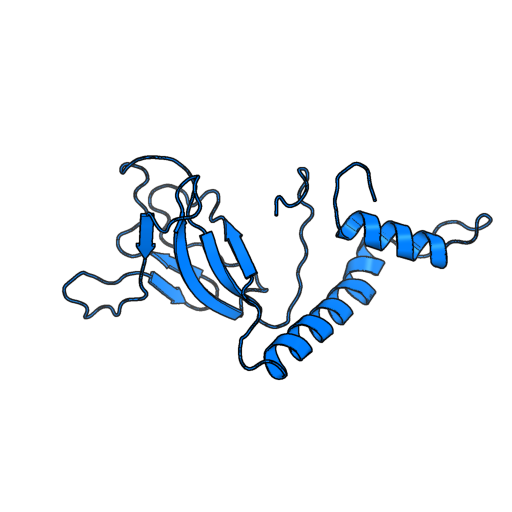 682 C C . ILE A 1 86 ? 1.741 -6.743 -12.698 1.00 86.38 86 ILE A C 1
ATOM 684 O O . ILE A 1 86 ? 0.829 -6.204 -12.086 1.00 86.38 86 ILE A O 1
ATOM 688 N N . LYS A 1 87 ? 1.594 -7.269 -13.914 1.00 83.62 87 LYS A N 1
ATOM 689 C CA . LYS A 1 87 ? 0.295 -7.512 -14.549 1.00 83.62 87 LYS A CA 1
ATOM 690 C C . LYS A 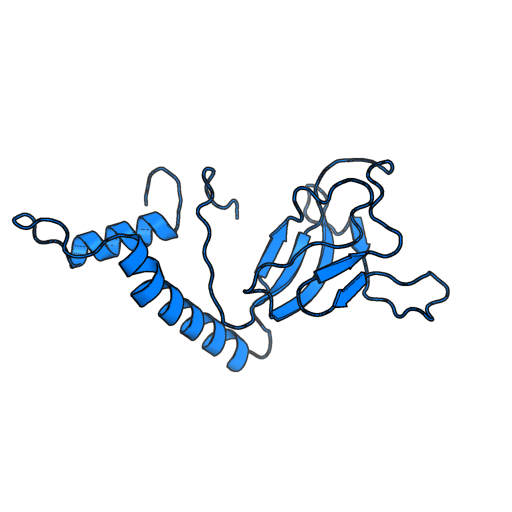1 87 ? -0.018 -8.998 -14.448 1.00 83.62 87 LYS A C 1
ATOM 692 O O . LYS A 1 87 ? 0.788 -9.828 -14.883 1.00 83.62 87 LYS A O 1
ATOM 697 N N . LEU A 1 88 ? -1.161 -9.323 -13.857 1.00 81.88 88 LEU A N 1
ATOM 698 C CA . LEU A 1 88 ? -1.661 -10.691 -13.746 1.00 81.88 88 LEU A CA 1
ATOM 699 C C . LEU A 1 88 ? -2.673 -10.971 -14.867 1.00 81.88 88 LEU A C 1
ATOM 701 O O . LEU A 1 88 ? -3.369 -10.061 -15.307 1.00 81.88 88 LEU A O 1
ATOM 705 N N . ASP A 1 89 ? -2.743 -12.213 -15.348 1.00 81.62 89 ASP A N 1
ATOM 706 C CA . ASP A 1 89 ? -3.879 -12.670 -16.157 1.00 81.62 89 ASP A CA 1
ATOM 707 C C . ASP A 1 89 ? -5.081 -13.028 -15.263 1.00 81.62 89 ASP A C 1
ATOM 709 O O . ASP A 1 89 ? -4.984 -13.080 -14.035 1.00 81.62 89 ASP A O 1
ATOM 713 N N . GLY A 1 90 ? -6.225 -13.324 -15.888 1.00 75.75 90 GLY A N 1
ATOM 714 C CA . GLY A 1 90 ? -7.431 -13.774 -15.182 1.00 75.75 90 GLY A CA 1
ATOM 715 C C . GLY A 1 90 ? -7.283 -15.110 -14.435 1.00 75.75 90 GLY A C 1
ATOM 716 O O . GLY A 1 90 ? -8.151 -15.441 -13.631 1.00 75.75 90 GLY A O 1
ATOM 717 N N . ASP A 1 91 ? -6.196 -15.853 -14.664 1.00 79.88 91 ASP A N 1
ATOM 718 C CA . ASP A 1 91 ? -5.856 -17.103 -13.976 1.00 79.88 91 ASP A CA 1
ATOM 719 C C . ASP A 1 91 ? -4.812 -16.891 -12.853 1.00 79.88 91 ASP A C 1
ATOM 721 O O . ASP A 1 91 ? -4.429 -17.842 -12.165 1.00 79.88 91 ASP A O 1
ATOM 725 N N . GLY A 1 92 ? -4.363 -15.650 -12.630 1.00 73.38 92 GLY A N 1
ATOM 726 C CA . GLY A 1 92 ? -3.386 -15.276 -11.608 1.00 73.38 92 GLY A CA 1
ATOM 727 C C . GLY A 1 92 ? -1.921 -15.539 -11.977 1.00 73.38 92 GLY A C 1
ATOM 728 O O . GLY A 1 92 ? -1.060 -15.506 -11.093 1.00 73.38 92 GLY A O 1
ATOM 729 N N . ASN A 1 93 ? -1.600 -15.795 -13.246 1.00 82.25 93 ASN A N 1
ATOM 730 C CA . ASN A 1 93 ? -0.219 -15.891 -13.713 1.00 82.25 93 ASN A CA 1
ATOM 731 C C . ASN A 1 93 ? 0.344 -14.511 -14.051 1.00 82.25 93 ASN A C 1
ATOM 733 O O . ASN A 1 93 ? -0.357 -13.619 -14.521 1.00 82.25 93 ASN A O 1
ATOM 737 N N . VAL A 1 94 ? 1.653 -14.351 -13.860 1.00 84.00 94 VAL A N 1
ATOM 738 C CA . VAL A 1 94 ? 2.359 -13.114 -14.208 1.00 84.00 94 VAL A CA 1
ATOM 739 C C . VAL A 1 94 ? 2.508 -13.025 -15.726 1.00 84.00 94 VAL A C 1
ATOM 741 O O . VAL A 1 94 ? 3.267 -13.789 -16.322 1.00 84.00 94 VAL A O 1
ATOM 744 N N . VAL A 1 95 ? 1.799 -12.075 -16.335 1.00 83.75 95 VAL A N 1
ATOM 745 C CA . VAL A 1 95 ? 1.880 -11.759 -17.771 1.00 83.75 95 VAL A CA 1
ATOM 746 C C . VAL A 1 95 ? 3.022 -10.795 -18.033 1.00 83.75 95 VAL A C 1
ATOM 748 O O . VAL A 1 95 ? 3.789 -10.975 -18.978 1.00 83.75 95 VAL A O 1
ATOM 751 N N . ASN A 1 96 ? 3.135 -9.772 -17.187 1.00 81.12 96 ASN A N 1
ATOM 752 C CA . ASN A 1 96 ? 4.188 -8.777 -17.282 1.00 81.12 96 ASN A CA 1
ATOM 753 C C . ASN A 1 96 ? 4.739 -8.445 -15.898 1.00 81.12 96 ASN A C 1
ATOM 755 O O . ASN A 1 96 ? 3.999 -8.396 -14.917 1.00 81.12 96 ASN A O 1
ATOM 759 N N . ASP A 1 97 ? 6.040 -8.198 -15.838 1.00 84.19 97 ASP A N 1
ATOM 760 C CA . ASP A 1 97 ? 6.749 -7.814 -14.627 1.00 84.19 97 ASP A CA 1
ATOM 761 C C . ASP A 1 97 ? 7.680 -6.650 -14.936 1.00 84.19 97 ASP A C 1
ATOM 763 O O . ASP A 1 97 ? 8.607 -6.773 -15.745 1.00 84.19 97 ASP A O 1
ATOM 767 N N . ILE A 1 98 ? 7.416 -5.512 -14.296 1.00 82.25 98 ILE A N 1
ATOM 768 C CA . ILE A 1 98 ? 8.252 -4.329 -14.434 1.00 82.25 98 ILE A CA 1
ATOM 769 C C . ILE A 1 98 ? 9.287 -4.374 -13.312 1.00 82.25 98 ILE A C 1
ATOM 771 O O . ILE A 1 98 ? 9.032 -4.009 -12.163 1.00 82.25 98 ILE A O 1
ATOM 775 N N . GLU A 1 99 ? 10.481 -4.842 -13.654 1.00 82.12 99 GLU A N 1
ATOM 776 C CA . GLU A 1 99 ? 11.609 -4.883 -12.728 1.00 82.12 99 GLU A CA 1
ATOM 777 C C . GLU A 1 99 ? 12.131 -3.472 -12.429 1.00 82.12 99 GLU A C 1
ATOM 779 O O . GLU A 1 99 ? 12.202 -2.610 -13.311 1.00 82.12 99 GLU A O 1
ATOM 784 N N . GLN A 1 100 ? 12.570 -3.255 -11.188 1.00 84.12 100 GLN A N 1
ATOM 785 C CA . GLN A 1 100 ? 13.325 -2.059 -10.835 1.00 84.12 100 GLN A CA 1
ATOM 786 C C . GLN A 1 100 ? 14.692 -2.129 -11.525 1.00 84.12 100 GLN A C 1
ATOM 788 O O . GLN A 1 100 ? 15.488 -3.030 -11.248 1.00 84.12 100 GLN A O 1
ATOM 793 N N . ARG A 1 101 ? 14.969 -1.193 -12.434 1.00 82.38 101 ARG A N 1
ATOM 794 C CA . ARG A 1 101 ? 16.236 -1.135 -13.175 1.00 82.38 101 ARG A CA 1
ATOM 795 C C . ARG A 1 101 ? 16.889 0.218 -12.999 1.00 82.38 101 ARG A C 1
ATOM 797 O O . ARG A 1 101 ? 16.210 1.241 -12.957 1.00 82.38 101 ARG A O 1
ATOM 804 N N . ASP A 1 102 ? 18.212 0.194 -12.913 1.00 81.44 102 ASP A N 1
ATOM 805 C CA . ASP A 1 102 ? 19.020 1.405 -12.858 1.00 81.44 102 ASP A CA 1
ATOM 806 C C . ASP A 1 102 ? 19.033 2.111 -14.225 1.00 81.44 102 ASP A C 1
ATOM 808 O O . ASP A 1 102 ? 18.829 1.503 -15.277 1.00 81.44 102 ASP A O 1
ATOM 812 N N . THR A 1 103 ? 19.343 3.402 -14.215 1.00 78.38 103 THR A N 1
ATOM 813 C CA . THR A 1 103 ? 19.447 4.257 -15.408 1.00 78.38 103 THR A CA 1
ATOM 814 C C . THR A 1 103 ? 20.521 3.762 -16.382 1.00 78.38 103 THR A C 1
ATOM 816 O O . THR A 1 103 ? 20.469 4.050 -17.576 1.00 78.38 103 THR A O 1
ATOM 819 N N . ALA A 1 104 ? 21.503 3.007 -15.886 1.00 80.44 104 ALA A N 1
ATOM 820 C CA . ALA A 1 104 ? 22.577 2.426 -16.683 1.00 80.44 104 ALA A CA 1
ATOM 821 C C . ALA A 1 104 ? 22.228 1.062 -17.314 1.00 80.44 104 ALA A C 1
ATOM 823 O O . ALA A 1 104 ? 23.088 0.476 -17.979 1.00 80.44 104 ALA A O 1
ATOM 824 N N . ASP A 1 105 ? 21.013 0.532 -17.117 1.00 81.69 105 ASP A N 1
ATOM 825 C CA . ASP A 1 105 ? 20.623 -0.749 -17.707 1.00 81.69 105 ASP A CA 1
ATOM 826 C C . ASP A 1 105 ? 20.533 -0.638 -19.247 1.00 81.69 105 ASP A C 1
ATOM 828 O O . ASP A 1 105 ? 19.841 0.243 -19.769 1.00 81.69 105 ASP A O 1
ATOM 832 N N . PRO A 1 106 ? 21.189 -1.533 -20.014 1.00 80.50 106 PRO A N 1
ATOM 833 C CA . PRO A 1 106 ? 21.112 -1.552 -21.477 1.00 80.50 106 PRO A CA 1
ATOM 834 C C . PRO A 1 106 ? 19.693 -1.689 -22.047 1.00 80.50 106 PRO A C 1
ATOM 836 O O . PRO A 1 106 ? 19.476 -1.384 -23.219 1.00 80.50 106 PRO A O 1
ATOM 839 N N . ARG A 1 107 ? 18.739 -2.192 -21.255 1.00 75.62 107 ARG A N 1
ATOM 840 C CA . ARG A 1 107 ? 17.324 -2.350 -21.622 1.00 75.62 107 ARG A CA 1
ATOM 841 C C . ARG A 1 107 ? 16.477 -1.120 -21.291 1.00 75.62 107 ARG A C 1
ATOM 843 O O . ARG A 1 107 ? 15.288 -1.124 -21.598 1.00 75.62 107 ARG A O 1
ATOM 850 N N . GLY A 1 108 ? 17.090 -0.090 -20.715 1.00 75.69 108 GLY A N 1
ATOM 851 C CA . GLY A 1 108 ? 16.434 1.110 -20.222 1.00 75.69 108 GLY A CA 1
ATOM 852 C C . GLY A 1 108 ? 16.076 1.016 -18.732 1.00 75.69 108 GLY A C 1
ATOM 853 O O . GLY A 1 108 ? 15.908 -0.091 -18.206 1.00 75.69 108 GLY A O 1
ATOM 854 N N . PRO A 1 109 ? 15.968 2.173 -18.054 1.00 78.50 109 PRO A N 1
ATOM 855 C CA . PRO A 1 109 ? 15.440 2.251 -16.693 1.00 78.50 109 PRO A CA 1
ATOM 856 C C . PRO A 1 109 ? 14.021 1.679 -16.646 1.00 78.50 109 PRO A C 1
ATOM 858 O O . PRO A 1 109 ? 13.340 1.676 -17.664 1.00 78.50 109 PRO A O 1
ATOM 861 N N . GLY A 1 110 ? 13.621 1.154 -15.486 1.00 82.06 110 GLY A N 1
ATOM 862 C CA . GLY A 1 110 ? 12.301 0.559 -15.258 1.00 82.06 110 GLY A CA 1
ATOM 863 C C . GLY A 1 110 ? 11.423 1.502 -14.445 1.00 82.06 110 GLY A C 1
ATOM 864 O O . GLY A 1 110 ? 10.849 2.451 -14.955 1.00 82.06 110 GLY A O 1
ATOM 865 N N . TRP A 1 111 ? 11.348 1.291 -13.139 1.00 86.06 111 TRP A N 1
ATOM 866 C CA . TRP A 1 111 ? 10.708 2.249 -12.238 1.00 86.06 111 TRP A CA 1
ATOM 867 C C . TRP A 1 111 ? 11.645 2.631 -11.102 1.00 86.06 111 TRP A C 1
ATOM 869 O O . TRP A 1 111 ? 12.588 1.907 -10.777 1.00 86.06 111 TRP A O 1
ATOM 879 N N . TYR A 1 112 ? 11.382 3.779 -10.493 1.00 86.88 112 TYR A N 1
ATOM 880 C CA . TYR A 1 112 ? 12.029 4.199 -9.258 1.00 86.88 112 TYR A CA 1
ATOM 881 C C . TYR A 1 112 ? 11.047 5.003 -8.411 1.00 86.88 112 TYR A C 1
ATOM 883 O O . TYR A 1 112 ? 10.016 5.465 -8.896 1.00 86.88 112 TYR A O 1
ATOM 891 N N . VAL A 1 113 ? 11.365 5.146 -7.129 1.00 87.62 113 VAL A N 1
ATOM 892 C CA . VAL A 1 113 ? 10.574 5.942 -6.190 1.00 87.62 113 VAL A CA 1
ATOM 893 C C . VAL A 1 113 ? 11.422 7.124 -5.751 1.00 87.62 113 VAL A C 1
ATOM 895 O O . VAL A 1 113 ? 12.546 6.924 -5.285 1.00 87.62 113 VAL A O 1
ATOM 898 N N . ASP A 1 114 ? 10.890 8.334 -5.901 1.00 85.69 114 ASP A N 1
ATOM 899 C CA . ASP A 1 114 ? 11.462 9.553 -5.333 1.00 85.69 114 ASP A CA 1
ATOM 900 C C . ASP A 1 114 ? 10.513 10.106 -4.266 1.00 85.69 114 ASP A C 1
ATOM 902 O O . ASP A 1 114 ? 9.400 10.549 -4.545 1.00 85.69 114 ASP A O 1
ATOM 906 N N . GLY A 1 115 ? 10.920 10.006 -3.001 1.00 85.25 115 GLY A N 1
ATOM 907 C CA . GLY A 1 115 ? 10.050 10.319 -1.871 1.00 85.25 115 GLY A CA 1
ATOM 908 C C . GLY A 1 115 ? 8.798 9.437 -1.854 1.00 85.25 115 GLY A C 1
ATOM 909 O O . GLY A 1 115 ? 8.856 8.286 -1.425 1.00 85.25 115 GLY A O 1
ATOM 910 N N . ARG A 1 116 ? 7.665 10.002 -2.281 1.00 82.19 116 ARG A N 1
ATOM 911 C CA . ARG A 1 116 ? 6.356 9.333 -2.359 1.00 82.19 116 ARG A CA 1
ATOM 912 C C . ARG A 1 116 ? 5.872 9.144 -3.801 1.00 82.19 116 ARG A C 1
ATOM 914 O O . ARG A 1 116 ? 4.839 8.515 -4.017 1.00 82.19 116 ARG A O 1
ATOM 921 N N . ASP A 1 117 ? 6.633 9.640 -4.766 1.00 86.25 117 ASP A N 1
ATOM 922 C CA . ASP A 1 117 ? 6.271 9.618 -6.171 1.00 86.25 117 ASP A CA 1
ATOM 923 C C . ASP A 1 117 ? 6.898 8.392 -6.837 1.00 86.25 117 ASP A C 1
ATOM 925 O O . ASP A 1 117 ? 8.113 8.176 -6.804 1.00 86.25 117 ASP A O 1
ATOM 929 N N . LEU A 1 118 ? 6.045 7.550 -7.413 1.00 85.50 118 LEU A N 1
ATOM 930 C CA . LEU A 1 118 ? 6.441 6.413 -8.228 1.00 85.50 118 LEU A CA 1
ATOM 931 C C . LEU A 1 118 ? 6.586 6.870 -9.677 1.00 85.50 118 LEU A C 1
ATOM 933 O O . LEU A 1 118 ? 5.610 7.294 -10.293 1.00 85.50 118 LEU A O 1
ATOM 937 N N . HIS A 1 119 ? 7.788 6.739 -10.226 1.00 84.50 119 HIS A N 1
ATOM 938 C CA . HIS A 1 119 ? 8.101 7.094 -11.604 1.00 84.50 119 HIS A CA 1
ATOM 939 C C . HIS A 1 119 ? 8.247 5.851 -12.479 1.00 84.50 119 HIS A C 1
ATOM 941 O O . HIS A 1 119 ? 8.935 4.899 -12.103 1.00 84.50 119 HIS A O 1
ATOM 947 N N . PHE A 1 120 ? 7.662 5.902 -13.677 1.00 79.56 120 PHE A N 1
ATOM 948 C CA . PHE A 1 120 ? 7.786 4.868 -14.705 1.00 79.56 120 PHE A CA 1
ATOM 949 C C . PHE A 1 120 ? 8.652 5.350 -15.869 1.00 79.56 120 PHE A C 1
ATOM 951 O O . PHE A 1 120 ? 8.491 6.463 -16.371 1.00 79.56 120 PHE A O 1
ATOM 958 N N . GLN A 1 121 ? 9.573 4.498 -16.305 1.00 76.69 121 GLN A N 1
ATOM 959 C CA . GLN A 1 121 ? 10.395 4.680 -17.492 1.00 76.69 121 GLN A CA 1
ATOM 960 C C . GLN A 1 121 ? 10.445 3.340 -18.260 1.00 76.69 121 GLN A C 1
ATOM 962 O O . GLN A 1 121 ? 10.730 2.310 -17.663 1.00 76.69 121 GLN A O 1
ATOM 967 N N . PRO A 1 122 ? 10.145 3.284 -19.572 1.00 70.50 122 PRO A N 1
ATOM 968 C CA . PRO A 1 122 ? 9.495 4.321 -20.374 1.00 70.50 122 PRO A CA 1
ATOM 969 C C . PRO A 1 122 ? 8.161 4.781 -19.764 1.00 70.50 122 PRO A C 1
ATOM 971 O O . PRO A 1 122 ? 7.574 4.081 -18.940 1.00 70.50 122 PRO A O 1
ATOM 974 N N . LEU A 1 123 ? 7.731 5.989 -20.144 1.00 70.31 123 LEU A N 1
ATOM 975 C CA . LEU A 1 123 ? 6.465 6.560 -19.684 1.00 70.31 123 LEU A CA 1
ATOM 976 C C . LEU A 1 123 ? 5.313 5.601 -19.977 1.00 70.31 123 LEU A C 1
ATOM 978 O O . LEU A 1 123 ? 5.344 4.849 -20.954 1.00 70.31 123 LEU A O 1
ATOM 982 N N . TRP A 1 124 ? 4.312 5.644 -19.106 1.00 65.12 124 TRP A N 1
ATOM 983 C CA . TRP A 1 124 ? 3.120 4.828 -19.237 1.00 65.12 124 TRP A CA 1
ATOM 984 C C . TRP A 1 124 ? 2.384 5.177 -20.534 1.00 65.12 124 TRP A C 1
ATOM 986 O O . TRP A 1 124 ? 1.919 6.306 -20.691 1.00 65.12 124 TRP A O 1
ATOM 996 N N . ASP A 1 125 ? 2.313 4.217 -21.455 1.00 59.75 125 ASP A N 1
ATOM 997 C CA . ASP A 1 125 ? 1.632 4.350 -22.741 1.00 59.75 125 ASP A CA 1
ATOM 998 C C . ASP A 1 125 ? 0.423 3.405 -22.759 1.00 59.75 125 ASP A C 1
ATOM 1000 O O . ASP A 1 125 ? 0.574 2.180 -22.815 1.00 59.75 125 ASP A O 1
ATOM 1004 N N . GLU A 1 126 ? -0.787 3.969 -22.688 1.00 54.16 126 GLU A N 1
ATOM 1005 C CA . GLU A 1 126 ? -2.037 3.196 -22.766 1.00 54.16 126 GLU A CA 1
ATOM 1006 C C . GLU A 1 126 ? -2.271 2.585 -24.163 1.00 54.16 126 GLU A C 1
ATOM 1008 O O . GLU A 1 126 ? -3.126 1.712 -24.328 1.00 54.16 126 GLU A O 1
ATOM 1013 N N . SER A 1 127 ? -1.511 2.980 -25.194 1.00 44.06 127 SER A N 1
ATOM 1014 C CA . SER A 1 127 ? -1.749 2.527 -26.574 1.00 44.06 127 SER A CA 1
ATOM 1015 C C . SER A 1 127 ? -1.299 1.082 -26.866 1.00 44.06 127 SER A C 1
ATOM 1017 O O . SER A 1 127 ? -1.524 0.560 -27.962 1.00 44.06 127 SER A O 1
ATOM 1019 N N . GLY A 1 128 ? -0.748 0.396 -25.859 1.00 44.81 128 GLY A N 1
ATOM 1020 C CA . GLY A 1 128 ? -0.301 -0.997 -25.887 1.00 44.81 128 GLY A CA 1
ATOM 1021 C C . GLY A 1 128 ? -1.248 -2.034 -25.267 1.00 44.81 128 GLY A C 1
ATOM 1022 O O . GLY A 1 128 ? -0.756 -3.052 -24.797 1.00 44.81 128 GLY A O 1
ATOM 1023 N N . GLY A 1 129 ? -2.566 -1.826 -25.273 1.00 40.31 129 GLY A N 1
ATOM 1024 C CA . GLY A 1 129 ? -3.544 -2.906 -25.080 1.00 40.31 129 GLY A CA 1
ATOM 1025 C C . GLY A 1 129 ? -3.936 -3.228 -23.630 1.00 40.31 129 GLY A C 1
ATOM 1026 O O . GLY A 1 129 ? -3.154 -3.755 -22.835 1.00 40.31 129 GLY A O 1
ATOM 1027 N N . ASP A 1 130 ? -5.224 -3.001 -23.389 1.00 45.50 130 ASP A N 1
ATOM 1028 C CA . ASP A 1 130 ? -6.058 -3.391 -22.253 1.00 45.50 130 ASP A CA 1
ATOM 1029 C C . ASP A 1 130 ? -5.761 -2.700 -20.912 1.00 45.50 130 ASP A C 1
ATOM 1031 O O . ASP A 1 130 ? -4.764 -2.961 -20.225 1.00 45.50 130 ASP A O 1
ATOM 1035 N N . GLU A 1 131 ? -6.712 -1.810 -20.609 1.00 49.28 131 GLU A N 1
ATOM 1036 C CA . GLU A 1 131 ? -7.010 -1.076 -19.382 1.00 49.28 131 GLU A CA 1
ATOM 1037 C C . GLU A 1 131 ? -6.561 -1.802 -18.091 1.00 49.28 131 GLU A C 1
ATOM 1039 O O . GLU A 1 131 ? -6.856 -2.970 -17.873 1.00 49.28 131 GLU A O 1
ATOM 1044 N N . THR A 1 132 ? -5.877 -1.058 -17.212 1.00 57.09 132 THR A N 1
ATOM 1045 C CA . THR A 1 132 ? -6.020 -1.131 -15.737 1.00 57.09 132 THR A CA 1
ATOM 1046 C C . THR A 1 132 ? -5.772 -2.456 -14.991 1.00 57.09 132 THR A C 1
ATOM 1048 O O . THR A 1 132 ? -6.598 -2.821 -14.170 1.00 57.09 132 THR A O 1
ATOM 1051 N N . ASP A 1 133 ? -4.627 -3.134 -15.150 1.00 67.88 133 ASP A N 1
ATOM 1052 C CA . ASP A 1 133 ? -4.365 -4.378 -14.380 1.00 67.88 133 ASP A CA 1
ATOM 1053 C C . ASP A 1 133 ? -2.950 -4.495 -13.777 1.00 67.88 133 ASP A C 1
ATOM 1055 O O . ASP A 1 133 ? -2.427 -5.600 -13.609 1.00 67.88 133 ASP A O 1
ATOM 1059 N N . TYR A 1 134 ? -2.272 -3.385 -13.468 1.00 77.25 134 TYR A N 1
ATOM 1060 C CA . TYR A 1 134 ? -1.010 -3.487 -12.724 1.00 77.25 134 TYR A CA 1
ATOM 1061 C C . TYR A 1 134 ? -1.260 -3.477 -11.219 1.00 77.25 134 TYR A C 1
ATOM 1063 O O . TYR A 1 134 ? -1.794 -2.522 -10.657 1.00 77.25 134 TYR A O 1
ATOM 1071 N N . GLU A 1 135 ? -0.813 -4.542 -10.567 1.00 83.25 135 GLU A N 1
ATOM 1072 C CA . GLU A 1 135 ? -0.846 -4.713 -9.127 1.00 83.25 135 GLU A CA 1
ATOM 1073 C C . GLU A 1 135 ? 0.522 -4.337 -8.544 1.00 83.25 135 GLU A C 1
ATOM 1075 O O . GLU A 1 135 ? 1.566 -4.877 -8.931 1.00 83.25 135 GLU A O 1
ATOM 1080 N N . VAL A 1 136 ? 0.522 -3.405 -7.591 1.00 86.12 136 VAL A N 1
ATOM 1081 C CA . VAL A 1 136 ? 1.717 -3.020 -6.838 1.00 86.12 136 VAL A CA 1
ATOM 1082 C C . VAL A 1 136 ? 1.753 -3.817 -5.552 1.00 86.12 136 VAL A C 1
ATOM 1084 O O . VAL A 1 136 ? 0.877 -3.707 -4.693 1.00 86.12 136 VAL A O 1
ATOM 1087 N N . TRP A 1 137 ? 2.800 -4.616 -5.412 1.00 88.69 137 TRP A N 1
ATOM 1088 C CA . TRP A 1 137 ? 3.075 -5.382 -4.209 1.00 88.69 137 TRP A CA 1
ATOM 1089 C C . TRP A 1 137 ? 4.008 -4.568 -3.336 1.00 88.69 137 TRP A C 1
ATOM 1091 O O . TRP A 1 137 ? 5.101 -4.194 -3.769 1.00 88.69 137 TRP A O 1
ATOM 1101 N N . TYR A 1 138 ? 3.600 -4.306 -2.103 1.00 87.88 138 TYR A N 1
ATOM 1102 C CA . TYR A 1 138 ? 4.350 -3.451 -1.200 1.00 87.88 138 TYR A CA 1
ATOM 1103 C C . TYR A 1 138 ? 4.361 -3.979 0.230 1.00 87.88 138 TYR A C 1
ATOM 1105 O O . TYR A 1 138 ? 3.445 -4.663 0.683 1.00 87.88 138 TYR A O 1
ATOM 1113 N N . ILE A 1 139 ? 5.417 -3.629 0.953 1.00 87.94 139 ILE A N 1
ATOM 1114 C CA . ILE A 1 139 ? 5.527 -3.816 2.393 1.00 87.94 139 ILE A CA 1
ATOM 1115 C C . ILE A 1 139 ? 5.033 -2.521 3.048 1.00 87.94 139 ILE A C 1
ATOM 1117 O O . ILE A 1 139 ? 5.545 -1.440 2.726 1.00 87.94 139 ILE A O 1
ATOM 1121 N N . PRO A 1 140 ? 4.037 -2.588 3.946 1.00 86.69 140 PRO A N 1
ATOM 1122 C CA . PRO A 1 140 ? 3.517 -1.403 4.605 1.00 86.69 140 PRO A CA 1
ATOM 1123 C C . PRO A 1 140 ? 4.545 -0.813 5.578 1.00 86.69 140 PRO A C 1
ATOM 1125 O O . PRO A 1 140 ? 5.262 -1.548 6.260 1.00 86.69 140 PRO A O 1
ATOM 1128 N N . SER A 1 141 ? 4.576 0.518 5.688 1.00 80.81 141 SER A N 1
ATOM 1129 C CA . SER A 1 141 ? 5.474 1.274 6.583 1.00 80.81 141 SER A CA 1
ATOM 1130 C C . SER A 1 141 ? 5.170 1.084 8.078 1.00 80.81 141 SER A C 1
ATOM 1132 O O . SER A 1 141 ? 5.878 1.614 8.931 1.00 80.81 141 SER A O 1
ATOM 1134 N N . GLY A 1 142 ? 4.120 0.323 8.400 1.00 71.31 142 GLY A N 1
ATOM 1135 C CA . GLY A 1 142 ? 3.551 0.198 9.739 1.00 71.31 142 GLY A CA 1
ATOM 1136 C C . GLY A 1 142 ? 2.418 1.190 9.986 1.00 71.31 142 GLY A C 1
ATOM 1137 O O . GLY A 1 142 ? 1.663 0.988 10.928 1.00 71.31 142 GLY A O 1
ATOM 1138 N N . ASP A 1 143 ? 2.253 2.201 9.130 1.00 71.31 143 ASP A N 1
ATOM 1139 C CA . ASP A 1 143 ? 1.083 3.073 9.153 1.00 71.31 143 ASP A CA 1
ATOM 1140 C C . ASP A 1 143 ? -0.116 2.389 8.475 1.00 71.31 143 ASP A C 1
ATOM 1142 O O . ASP A 1 143 ? 0.036 1.620 7.517 1.00 71.31 143 ASP A O 1
ATOM 1146 N N . PHE A 1 144 ? -1.320 2.644 8.980 1.00 74.31 144 PHE A N 1
ATOM 1147 C CA . PHE A 1 144 ? -2.553 2.046 8.482 1.00 74.31 144 PHE A CA 1
ATOM 1148 C C . PHE A 1 144 ? -3.558 3.150 8.183 1.00 74.31 144 PHE A C 1
ATOM 1150 O O . PHE A 1 144 ? -4.177 3.694 9.089 1.00 74.31 144 PHE A O 1
ATOM 1157 N N . SER A 1 145 ? -3.737 3.452 6.896 1.00 71.75 145 SER A N 1
ATOM 1158 C CA . SER A 1 145 ? -4.737 4.411 6.425 1.00 71.75 145 SER A CA 1
ATOM 1159 C C . SER A 1 145 ? -5.822 3.669 5.640 1.00 71.75 145 SER A C 1
ATOM 1161 O O . SER A 1 145 ? -5.670 3.418 4.438 1.00 71.75 145 SER A O 1
ATOM 1163 N N . PRO A 1 146 ? -6.887 3.216 6.316 1.00 68.50 146 PRO A N 1
ATOM 1164 C CA . PRO A 1 146 ? -7.965 2.511 5.657 1.00 68.50 146 PRO A CA 1
ATOM 1165 C C . PRO A 1 146 ? -8.835 3.486 4.857 1.00 68.50 146 PRO A C 1
ATOM 1167 O O . PRO A 1 146 ? -9.208 4.551 5.341 1.00 68.50 146 PRO A O 1
ATOM 1170 N N . HIS A 1 147 ? -9.225 3.098 3.646 1.00 61.44 147 HIS A N 1
ATOM 1171 C CA . HIS A 1 147 ? -10.187 3.844 2.838 1.00 61.44 147 HIS A CA 1
ATOM 1172 C C . HIS A 1 147 ? -11.515 3.085 2.746 1.00 61.44 147 HIS A C 1
ATOM 1174 O O . HIS A 1 147 ? -11.561 1.853 2.735 1.00 61.44 147 HIS A O 1
ATOM 1180 N N . TYR A 1 148 ? -12.619 3.829 2.674 1.00 52.00 148 TYR A N 1
ATOM 1181 C CA . TYR A 1 148 ? -13.923 3.250 2.374 1.00 52.00 148 TYR A CA 1
ATOM 1182 C C . TYR A 1 148 ? -13.990 2.927 0.882 1.00 52.00 148 TYR A C 1
ATOM 1184 O O . TYR A 1 148 ? -14.112 3.828 0.058 1.00 52.00 148 TYR A O 1
ATOM 1192 N N . SER A 1 149 ? -13.956 1.642 0.532 1.00 49.81 149 SER A N 1
ATOM 1193 C CA . SER A 1 149 ? -14.442 1.216 -0.780 1.00 49.81 149 SER A CA 1
ATOM 1194 C C . SER A 1 149 ? -15.971 1.238 -0.755 1.00 49.81 149 SER A C 1
ATOM 1196 O O . SER A 1 149 ? -16.589 0.529 0.044 1.00 49.81 149 SER A O 1
ATOM 1198 N N . ALA A 1 150 ? -16.587 2.043 -1.624 1.00 47.00 150 ALA A N 1
ATOM 1199 C CA . ALA A 1 150 ? -18.040 2.051 -1.816 1.00 47.00 150 ALA A CA 1
ATOM 1200 C C . ALA A 1 150 ? -18.569 0.697 -2.335 1.00 47.00 150 ALA A C 1
ATOM 1202 O O . ALA A 1 150 ? -19.747 0.386 -2.172 1.00 47.00 150 ALA A O 1
ATOM 1203 N N . SER A 1 151 ? -17.687 -0.112 -2.925 1.00 47.75 151 SER A N 1
ATOM 1204 C CA . SER A 1 151 ? -17.955 -1.424 -3.519 1.00 47.75 151 SER A CA 1
ATOM 1205 C C . SER A 1 151 ? -17.565 -2.598 -2.609 1.00 47.75 151 SER A C 1
ATOM 1207 O O . SER A 1 151 ? -17.761 -3.749 -2.991 1.00 47.75 151 SER A O 1
ATOM 1209 N N . GLY A 1 152 ? -17.016 -2.327 -1.417 1.00 39.78 152 GLY A N 1
ATOM 1210 C CA . GLY A 1 152 ? -16.294 -3.330 -0.632 1.00 39.78 152 GLY A CA 1
ATOM 1211 C C . GLY A 1 152 ? -14.928 -3.624 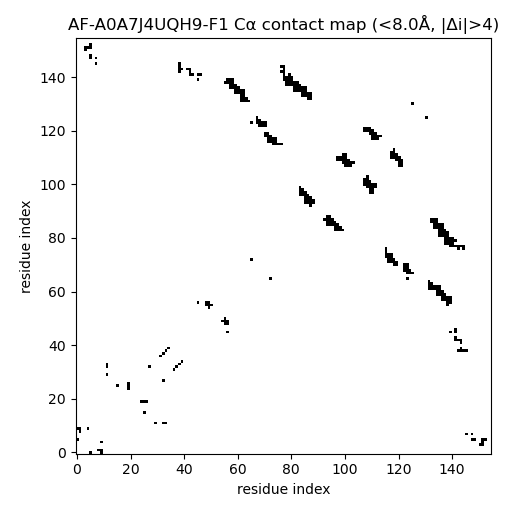-1.262 1.00 39.78 152 GLY A C 1
ATOM 1212 O O . GLY A 1 152 ? -14.767 -3.596 -2.479 1.00 39.78 152 GLY A O 1
ATOM 1213 N N . GLY A 1 153 ? -13.896 -3.823 -0.442 1.00 38.44 153 GLY A N 1
ATOM 1214 C CA . GLY A 1 153 ? -12.608 -4.287 -0.958 1.00 38.44 153 GLY A CA 1
ATOM 1215 C C . GLY A 1 153 ? -12.789 -5.707 -1.481 1.00 38.44 153 GLY A C 1
ATOM 1216 O O . GLY A 1 153 ? -13.097 -6.605 -0.695 1.00 38.44 153 GLY A O 1
ATOM 1217 N N . THR A 1 154 ? -12.679 -5.904 -2.792 1.00 34.94 154 THR A N 1
ATOM 1218 C CA . THR A 1 154 ? -12.556 -7.243 -3.367 1.00 34.94 154 THR A CA 1
ATOM 1219 C C . THR A 1 154 ? -11.219 -7.823 -2.921 1.00 34.94 154 THR A C 1
ATOM 1221 O O . THR A 1 154 ? -10.191 -7.158 -3.032 1.00 34.94 154 THR A O 1
ATOM 1224 N N . TRP A 1 155 ? -11.287 -9.015 -2.328 1.00 30.72 155 TRP A N 1
ATOM 1225 C CA . TRP A 1 155 ? -10.137 -9.816 -1.914 1.00 30.72 155 TRP A CA 1
ATOM 1226 C C . TRP A 1 155 ? -9.338 -10.313 -3.111 1.00 30.72 155 TRP A C 1
ATOM 1228 O O . TRP A 1 155 ? -9.988 -10.609 -4.141 1.00 30.72 155 TRP A O 1
#

Secondary structure (DSSP, 8-state):
--TT--HHHHHHHHHHHHH--TTS--SS-HHHHIIIIIHHHHHHHHHHHHHHSSSPPPEEEE-----TT-S-EE--TTEEEEEEEEEEPTTS-EEEEE----TT-TT---EEEETTEEEESS---GGGS-SS-EEEEEEE-S-------TT----

Solvent-accessible surface area (backbone atoms only — not comparable to full-atom values): 9387 Å² total; per-residue (Å²): 125,46,95,64,69,34,67,66,59,36,49,51,53,51,52,44,66,74,69,49,51,98,87,54,79,76,89,68,54,70,68,54,48,42,65,73,50,48,28,58,52,48,16,50,52,48,41,52,46,43,73,71,39,97,64,63,61,74,45,76,48,70,56,73,80,78,53,78,63,42,65,60,44,79,54,65,91,30,61,55,42,82,76,46,40,33,28,57,48,101,86,71,47,80,75,42,73,61,55,78,37,54,82,83,39,95,88,47,35,26,40,51,71,59,95,57,33,40,32,50,37,72,58,46,65,73,90,75,70,79,84,76,53,42,37,41,34,22,32,59,60,31,53,54,81,86,74,86,53,93,81,27,81,82,130

pLDDT: mean 75.26, std 12.96, range [30.72, 88.69]

Mean predicted aligned error: 10.36 Å

Foldseek 3Di:
DDPLQAPLVVVLVVVCVVQDDPVDDRPDDSVCCCPPPVFLVQLVVQVCQQVPDPDHDKDKDWPADCDAQNQWDQADPQFDFWDWKFFADPVGDTPDTQDQDDCPDPVGGAWDDDPRIIGGPVGDHPPPDDDTGIMTIGGTPSGDDDDDDPNHDDD

Nearest PDB structures (foldseek):
  6tba-assembly1_2A  TM=3.492E-01  e=4.460E-01  Rhodobacter capsulatus SB 1003
  3j4j-assembly1_A  TM=2.010E-01  e=5.030E+00  Thermus thermophilus HB8
  7fet-assembly1_B  TM=1.959E-01  e=7.770E+00  Severe acute respiratory syndrome coronavirus 2
  7y1y-assembly1_C  TM=2.099E-01  e=8.798E+00  Severe acute respiratory syndrome coronavirus 2

Radius of gyration: 19.4 Å; Cα contacts (8 Å, |Δi|>4): 211; chains: 1; bounding box: 53×28×53 Å

Sequence (155 aa):
MDSTGSLLLTTVDRIRTYLDDSSLDAKYDNDFIVRQIIEPEMANVITVLNNRREEPVICKFNLDGVADNAEYYELPPNVGQIVRIIKLDGDGNVVNDIEQRDTADPRGPGWYVDGRDLHFQPLWDESGGDETDYEVWYIPSGDFSPHYSASGGTW